Protein AF-A0A1Q8AJT5-F1 (afdb_monomer_lite)

Secondary structure (DSSP, 8-state):
-----SS-----HHHHHHHTSS-TT--SSTTHHHHHHHHHHHTT-------S--------HHHHTS-HHHHHHHHHHHHHHHHHHHSSTT--

pLDDT: mean 90.67, std 10.3, range [48.62, 98.06]

Radius of gyration: 14.26 Å; chains: 1; bounding box: 33×29×38 Å

Foldseek 3Di:
DQFDDDPDDDDDPVLCVVLPHFDVVLVDPACSRVLSSNSSVVVVDDDDDDPDDPDDDDDPVVVVPADPVRVVVSNVVSVVVSCVQPVDDPND

Structure (mmCIF, N/CA/C/O backbone):
data_AF-A0A1Q8AJT5-F1
#
_entry.id   AF-A0A1Q8AJT5-F1
#
loop_
_atom_site.group_PDB
_atom_site.id
_atom_s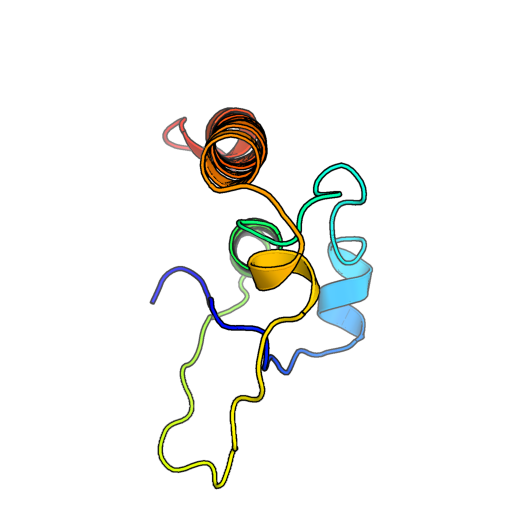ite.type_symbol
_atom_site.label_atom_id
_atom_site.label_alt_id
_atom_site.label_comp_id
_atom_site.label_asym_id
_atom_site.label_entity_id
_atom_site.label_seq_id
_atom_site.pdbx_PDB_ins_code
_atom_site.Cartn_x
_atom_site.Cartn_y
_atom_site.Cartn_z
_atom_site.occupancy
_atom_site.B_iso_or_equiv
_atom_site.auth_seq_id
_atom_site.auth_comp_id
_atom_site.auth_asym_id
_atom_site.auth_atom_id
_atom_site.pdbx_PDB_model_num
ATOM 1 N N . MET A 1 1 ? -3.685 -11.9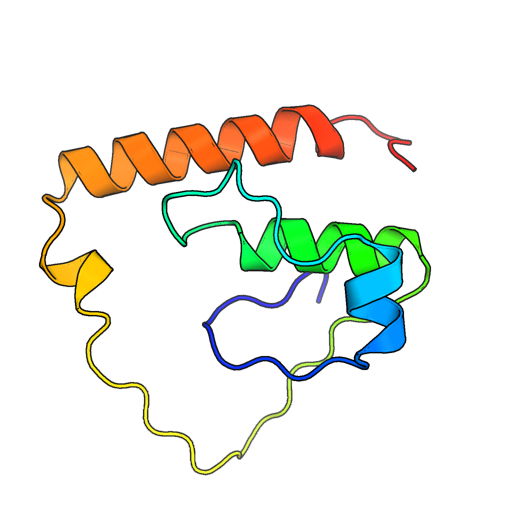42 9.108 1.00 60.09 1 MET A N 1
ATOM 2 C CA . MET A 1 1 ? -3.278 -11.191 7.905 1.00 60.09 1 MET A CA 1
ATOM 3 C C . MET A 1 1 ? -3.229 -9.735 8.300 1.00 60.09 1 MET A C 1
ATOM 5 O O . MET A 1 1 ? -4.247 -9.229 8.758 1.00 60.09 1 MET A O 1
ATOM 9 N N . ASP A 1 2 ? -2.068 -9.100 8.174 1.00 75.50 2 ASP A N 1
ATOM 10 C CA . ASP A 1 2 ? -1.854 -7.746 8.711 1.00 75.50 2 ASP A CA 1
ATOM 11 C C . ASP A 1 2 ? -2.057 -6.651 7.659 1.00 75.50 2 ASP A C 1
ATOM 13 O O . ASP A 1 2 ? -2.291 -5.493 8.009 1.00 75.50 2 ASP A O 1
ATOM 17 N N . ALA A 1 3 ? -2.010 -7.030 6.380 1.00 84.31 3 ALA A N 1
ATOM 18 C CA . ALA A 1 3 ? -2.293 -6.200 5.219 1.00 84.31 3 ALA A CA 1
ATOM 19 C C . ALA A 1 3 ? -2.778 -7.063 4.046 1.00 84.31 3 ALA A C 1
ATOM 21 O O . ALA A 1 3 ? -2.592 -8.283 4.050 1.00 84.31 3 ALA A O 1
ATOM 22 N N . ILE A 1 4 ? -3.392 -6.418 3.052 1.00 86.00 4 ILE A N 1
ATOM 23 C CA . ILE A 1 4 ? -3.702 -7.020 1.754 1.00 86.00 4 ILE A CA 1
ATOM 24 C C . ILE A 1 4 ? -2.700 -6.498 0.721 1.00 86.00 4 ILE A C 1
ATOM 26 O O . ILE A 1 4 ? -2.411 -5.305 0.671 1.00 86.00 4 ILE A O 1
ATOM 30 N N . GLU A 1 5 ? -2.196 -7.410 -0.103 1.00 81.19 5 GLU A N 1
ATOM 31 C CA . GLU A 1 5 ? -1.375 -7.132 -1.279 1.00 81.19 5 GLU A CA 1
ATOM 32 C C . GLU A 1 5 ? -2.059 -7.773 -2.495 1.00 81.19 5 GLU A C 1
ATOM 34 O O . GLU A 1 5 ? -2.703 -8.817 -2.368 1.00 81.19 5 GLU A O 1
ATOM 39 N N . GLY A 1 6 ? -1.924 -7.179 -3.682 1.00 69.56 6 GLY A N 1
ATOM 40 C CA . GLY A 1 6 ? -2.306 -7.863 -4.928 1.00 69.56 6 GLY A CA 1
ATOM 41 C C . GLY A 1 6 ? -3.456 -7.239 -5.716 1.00 69.56 6 GLY A C 1
ATOM 42 O O . GLY A 1 6 ? -4.106 -7.929 -6.499 1.00 69.56 6 GLY A O 1
ATOM 43 N N . TYR A 1 7 ? -3.655 -5.927 -5.574 1.00 70.88 7 TYR A N 1
ATOM 44 C CA . TYR A 1 7 ? -4.375 -5.056 -6.525 1.00 70.88 7 TYR A CA 1
ATOM 45 C C . TYR A 1 7 ? -5.896 -5.241 -6.656 1.00 70.88 7 TYR A C 1
ATOM 47 O O . TYR A 1 7 ? -6.548 -4.359 -7.208 1.00 70.88 7 TYR A O 1
ATOM 55 N N . CYS A 1 8 ? -6.485 -6.322 -6.140 1.00 87.00 8 CYS A N 1
ATOM 56 C CA . CYS A 1 8 ? -7.936 -6.509 -6.092 1.00 87.00 8 CYS A CA 1
ATOM 57 C C . CYS A 1 8 ? -8.425 -6.420 -4.645 1.00 87.00 8 CYS A C 1
ATOM 59 O O . CYS A 1 8 ? -8.342 -7.383 -3.884 1.00 87.00 8 CYS A O 1
ATOM 61 N N . MET A 1 9 ? -8.925 -5.246 -4.263 1.00 90.94 9 MET A N 1
ATOM 62 C CA . MET A 1 9 ? -9.409 -4.968 -2.914 1.00 90.94 9 MET A CA 1
ATOM 63 C C . MET A 1 9 ? -10.815 -4.385 -2.961 1.00 90.94 9 MET A C 1
ATOM 65 O O . MET A 1 9 ? -11.150 -3.615 -3.859 1.00 90.94 9 MET A O 1
ATOM 69 N N . ALA A 1 10 ? -11.605 -4.710 -1.944 1.00 92.81 10 ALA A N 1
ATOM 70 C CA . ALA A 1 10 ? -12.861 -4.043 -1.650 1.00 92.81 10 ALA A CA 1
ATOM 71 C C . ALA A 1 10 ? -12.795 -3.473 -0.231 1.00 92.81 10 ALA A C 1
ATOM 73 O O . ALA A 1 10 ? -12.252 -4.098 0.679 1.00 92.81 10 ALA A O 1
ATOM 74 N N . PHE A 1 11 ? -13.343 -2.279 -0.052 1.00 93.50 11 PHE A N 1
ATOM 75 C CA . PHE A 1 11 ? -13.390 -1.571 1.223 1.00 93.50 11 PHE A CA 1
ATOM 76 C C . PHE A 1 11 ? -14.609 -0.649 1.240 1.00 93.50 11 PHE A C 1
ATOM 78 O O . PHE A 1 11 ? -15.112 -0.248 0.187 1.00 93.50 11 PHE A O 1
ATOM 85 N N . ARG A 1 12 ? -15.102 -0.298 2.434 1.00 95.81 12 ARG A N 1
ATOM 86 C CA . ARG A 1 12 ? -16.161 0.711 2.543 1.00 95.81 12 ARG A CA 1
ATOM 87 C C . ARG A 1 12 ? -15.597 2.063 2.121 1.00 95.81 12 ARG A C 1
ATOM 89 O O . ARG A 1 12 ? -14.503 2.438 2.541 1.00 95.81 12 ARG A O 1
ATOM 96 N N . ARG A 1 13 ? -16.364 2.814 1.329 1.00 97.19 13 ARG A N 1
ATOM 97 C CA . ARG A 1 13 ? -15.978 4.169 0.906 1.00 97.19 13 ARG A CA 1
ATOM 98 C C . ARG A 1 13 ? -15.680 5.066 2.110 1.00 97.19 13 ARG A C 1
ATOM 100 O O . ARG A 1 13 ? -14.645 5.717 2.115 1.00 97.19 13 ARG A O 1
ATOM 107 N N . SER A 1 14 ? -16.537 5.030 3.130 1.00 97.69 14 SER A N 1
ATOM 108 C CA . SER A 1 14 ? -16.375 5.808 4.365 1.00 97.69 14 SER A CA 1
ATOM 109 C C . SER A 1 14 ? -15.035 5.553 5.052 1.00 97.69 14 SER A C 1
ATOM 111 O O . SER A 1 14 ? -14.399 6.487 5.528 1.00 97.69 14 SER A O 1
ATOM 113 N N . ASP A 1 15 ? -14.585 4.298 5.079 1.00 97.00 15 ASP A N 1
ATOM 114 C CA . ASP A 1 15 ? -13.345 3.913 5.756 1.00 97.00 15 ASP A CA 1
ATOM 115 C C . ASP A 1 15 ? -12.134 4.411 4.954 1.00 97.00 15 ASP A C 1
ATOM 117 O O . ASP A 1 15 ? -11.183 4.941 5.527 1.00 97.00 15 ASP A O 1
ATOM 121 N N . ALA A 1 16 ? -12.200 4.322 3.619 1.00 96.38 16 ALA A N 1
ATOM 122 C CA . ALA A 1 16 ? -11.182 4.879 2.732 1.00 96.38 16 ALA A CA 1
ATOM 123 C C . ALA A 1 16 ? -11.103 6.409 2.824 1.00 96.38 16 ALA A C 1
ATOM 125 O O . ALA A 1 16 ? -10.007 6.961 2.898 1.00 96.38 16 ALA A O 1
ATOM 126 N N . GLU A 1 17 ? -12.241 7.100 2.856 1.00 97.38 17 GLU A N 1
ATOM 127 C CA . GLU A 1 17 ? -12.304 8.555 3.030 1.00 97.38 17 GLU A CA 1
ATOM 128 C C . GLU A 1 17 ? -11.757 8.976 4.399 1.00 97.38 17 GLU A C 1
ATOM 130 O O . GLU A 1 17 ? -10.962 9.911 4.476 1.00 97.38 17 GLU A O 1
ATOM 135 N N . ALA A 1 18 ? -12.080 8.236 5.464 1.00 97.19 18 ALA A N 1
ATOM 136 C CA . ALA A 1 18 ? -11.613 8.517 6.821 1.00 97.19 18 ALA A CA 1
ATOM 137 C C . ALA A 1 18 ? -10.087 8.408 6.993 1.00 97.19 18 ALA A C 1
ATOM 139 O O . ALA A 1 18 ? -9.534 9.019 7.909 1.00 97.19 18 ALA A O 1
ATOM 140 N N . VAL A 1 19 ? -9.400 7.646 6.135 1.00 96.25 19 VAL A N 1
ATOM 141 C CA . VAL A 1 19 ? -7.928 7.594 6.099 1.00 96.25 19 VAL A CA 1
ATOM 142 C C . VAL A 1 19 ? -7.317 8.498 5.028 1.00 96.25 19 VAL A C 1
ATOM 144 O O . VAL A 1 19 ? -6.093 8.604 4.976 1.00 96.25 19 VAL A O 1
ATOM 147 N N . GLY A 1 20 ? -8.124 9.151 4.185 1.00 96.69 20 GLY A N 1
ATOM 148 C CA . GLY A 1 20 ? -7.660 10.012 3.091 1.00 96.69 20 GLY A CA 1
ATOM 149 C C . GLY A 1 20 ? -7.275 9.274 1.800 1.00 96.69 20 GLY A C 1
ATOM 150 O O . GLY A 1 20 ? -6.454 9.773 1.037 1.00 96.69 20 GLY A O 1
ATOM 151 N N . GLY A 1 21 ? -7.825 8.084 1.544 1.00 95.56 21 GLY A N 1
ATOM 152 C CA . GLY A 1 21 ? -7.563 7.299 0.330 1.00 95.56 21 GLY A CA 1
ATOM 153 C C . GLY A 1 21 ? -6.145 6.721 0.273 1.00 95.56 21 GLY A C 1
ATOM 154 O O . GLY A 1 21 ? -5.533 6.475 1.305 1.00 95.56 21 GLY A O 1
ATOM 155 N N . PHE A 1 22 ? -5.587 6.475 -0.913 1.00 94.81 22 PHE A N 1
ATOM 156 C CA . PHE A 1 22 ? -4.173 6.082 -1.048 1.00 94.81 22 PHE A CA 1
ATOM 157 C C . PHE A 1 22 ? -3.250 7.292 -0.857 1.00 94.81 22 PHE A C 1
ATOM 159 O O . PHE A 1 22 ? -3.549 8.372 -1.363 1.00 94.81 22 PHE A O 1
ATOM 166 N N . ASP A 1 23 ? -2.115 7.122 -0.168 1.00 95.44 23 ASP A N 1
ATOM 167 C CA . ASP A 1 23 ? -1.152 8.215 0.007 1.00 95.44 23 ASP A CA 1
ATOM 168 C C . ASP A 1 23 ? -0.482 8.542 -1.348 1.00 95.44 23 ASP A C 1
ATOM 170 O O . ASP A 1 23 ? 0.239 7.703 -1.902 1.00 95.44 23 ASP A O 1
ATOM 174 N N . PRO A 1 24 ? -0.654 9.766 -1.888 1.00 95.00 24 PRO A N 1
ATOM 175 C CA . PRO A 1 24 ? -0.104 10.155 -3.186 1.00 95.00 24 PRO A CA 1
ATOM 176 C C . PRO A 1 24 ? 1.434 10.174 -3.230 1.00 95.00 24 PRO A C 1
ATOM 178 O O . PRO A 1 24 ? 2.015 10.306 -4.311 1.00 95.00 24 PRO A O 1
ATOM 181 N N . LYS A 1 25 ? 2.130 10.037 -2.092 1.00 94.62 25 LYS A N 1
ATOM 182 C CA . LYS A 1 25 ? 3.589 9.845 -2.044 1.00 94.62 25 LYS A CA 1
ATOM 183 C C . LYS A 1 25 ? 4.016 8.480 -2.597 1.00 94.62 25 LYS A C 1
ATOM 185 O O . LYS A 1 25 ? 5.150 8.360 -3.074 1.00 94.62 25 LYS A O 1
ATOM 190 N N . PHE A 1 26 ? 3.132 7.481 -2.597 1.00 94.69 26 PHE A N 1
ATOM 191 C CA . PHE A 1 26 ? 3.361 6.169 -3.209 1.00 94.69 26 PHE A CA 1
ATOM 192 C C . PHE A 1 26 ? 3.056 6.221 -4.712 1.00 94.69 26 PHE A C 1
ATOM 194 O O . PHE A 1 26 ? 2.076 5.673 -5.204 1.00 94.69 26 PHE A O 1
ATOM 201 N N . ARG A 1 27 ? 3.914 6.921 -5.466 1.00 91.06 27 ARG A N 1
ATOM 202 C CA . ARG A 1 27 ? 3.771 7.070 -6.930 1.00 91.06 27 ARG A CA 1
ATOM 203 C C . ARG A 1 27 ? 4.004 5.770 -7.694 1.00 91.06 27 ARG A C 1
ATOM 205 O O . ARG A 1 27 ? 3.388 5.545 -8.727 1.00 91.06 27 ARG A O 1
ATOM 212 N N . PHE A 1 28 ? 4.916 4.940 -7.195 1.00 94.12 28 PHE A N 1
ATOM 213 C CA . PHE A 1 28 ? 5.042 3.564 -7.655 1.00 94.12 28 PHE A CA 1
ATOM 214 C C . PHE A 1 28 ? 4.100 2.704 -6.822 1.00 94.12 28 PHE A C 1
ATOM 216 O O . PHE A 1 28 ? 4.001 2.909 -5.615 1.00 94.12 28 PHE A O 1
ATOM 223 N N . TYR A 1 29 ? 3.411 1.771 -7.464 1.00 91.38 29 TYR A N 1
ATOM 224 C CA . TYR A 1 29 ? 2.277 1.073 -6.866 1.00 91.38 29 TYR A CA 1
ATOM 225 C C . TYR A 1 29 ? 2.663 0.178 -5.670 1.00 91.38 29 TYR A C 1
ATOM 227 O O . TYR A 1 29 ? 1.857 -0.023 -4.766 1.00 91.38 29 TYR A O 1
ATOM 235 N N . ARG A 1 30 ? 3.884 -0.379 -5.648 1.00 93.31 30 ARG A N 1
ATOM 236 C CA . ARG A 1 30 ? 4.291 -1.323 -4.596 1.00 93.31 30 ARG A CA 1
ATOM 237 C C . ARG A 1 30 ? 4.259 -0.675 -3.216 1.00 93.31 30 ARG A C 1
ATOM 239 O O . ARG A 1 30 ? 4.732 0.448 -3.059 1.00 93.31 30 ARG A O 1
ATOM 246 N N . ILE A 1 31 ? 3.785 -1.422 -2.216 1.00 95.19 31 ILE A N 1
ATOM 247 C CA . ILE A 1 31 ? 3.633 -1.003 -0.810 1.00 95.19 31 ILE A CA 1
ATOM 248 C C . ILE A 1 31 ? 2.492 0.015 -0.589 1.00 95.19 31 ILE A C 1
ATOM 250 O O . ILE A 1 31 ? 2.133 0.272 0.556 1.00 95.19 31 ILE A O 1
ATOM 254 N N . ALA A 1 32 ? 1.866 0.570 -1.637 1.00 94.62 32 ALA A N 1
ATOM 255 C CA . ALA A 1 32 ? 0.752 1.512 -1.476 1.00 94.62 32 ALA A CA 1
ATOM 256 C C . ALA A 1 32 ? -0.484 0.851 -0.838 1.00 94.62 32 ALA A C 1
ATOM 258 O O . ALA A 1 32 ?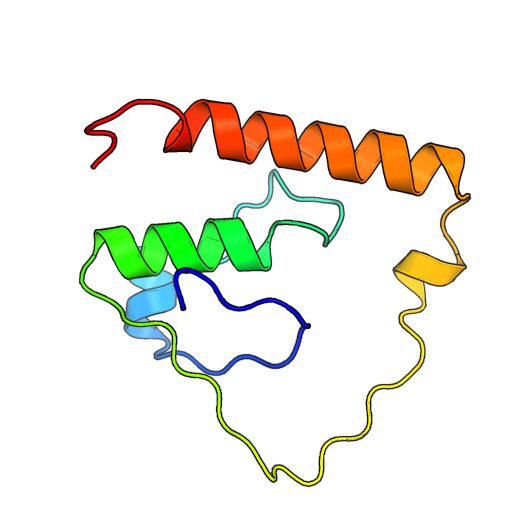 -1.140 1.439 0.019 1.00 94.62 32 ALA A O 1
ATOM 259 N N . ASP A 1 33 ? -0.785 -0.381 -1.244 1.00 93.94 33 ASP A N 1
ATOM 260 C CA . ASP A 1 33 ? -1.855 -1.232 -0.714 1.00 93.94 33 ASP A CA 1
ATOM 261 C C . ASP A 1 33 ? -1.586 -1.690 0.724 1.00 93.94 33 ASP A C 1
ATOM 263 O O . ASP A 1 33 ? -2.488 -1.660 1.568 1.00 93.94 33 ASP A O 1
ATOM 267 N N . ILE A 1 34 ? -0.333 -2.019 1.032 1.00 94.31 34 ILE A N 1
ATOM 268 C CA . ILE A 1 34 ? 0.103 -2.357 2.390 1.00 94.31 34 ILE A CA 1
ATOM 269 C C . ILE A 1 34 ? -0.010 -1.142 3.322 1.00 94.31 34 ILE A C 1
ATOM 271 O O . ILE A 1 34 ? -0.578 -1.255 4.409 1.00 94.31 34 ILE A O 1
ATOM 275 N N . GLU A 1 35 ? 0.476 0.033 2.906 1.00 95.19 35 GLU A N 1
ATOM 276 C CA . GLU A 1 35 ? 0.378 1.264 3.701 1.00 95.19 35 GLU A CA 1
ATOM 277 C C . GLU A 1 35 ? -1.081 1.674 3.935 1.00 95.19 35 GLU A C 1
ATOM 279 O O . GLU A 1 35 ? -1.458 1.987 5.068 1.00 95.19 35 GLU A O 1
ATOM 284 N N . PHE A 1 36 ? -1.918 1.589 2.897 1.00 95.56 36 PHE A N 1
ATOM 285 C CA . PHE A 1 36 ? -3.354 1.831 3.004 1.00 95.56 36 PHE A CA 1
ATOM 286 C C . PHE A 1 36 ? -4.024 0.850 3.978 1.00 95.56 36 PHE A C 1
ATOM 288 O O . PHE A 1 36 ? -4.781 1.273 4.852 1.00 95.56 36 PHE A O 1
ATOM 295 N N . SER A 1 37 ? -3.696 -0.444 3.896 1.00 94.44 37 SER A N 1
ATOM 296 C CA . SER A 1 37 ? -4.217 -1.467 4.813 1.00 94.44 37 SER A CA 1
ATOM 297 C C . SER A 1 37 ? -3.863 -1.171 6.273 1.00 94.44 37 SER A C 1
ATOM 299 O O . SER A 1 37 ? -4.713 -1.316 7.150 1.00 94.44 37 SER A O 1
ATOM 301 N N . PHE A 1 38 ? -2.633 -0.720 6.544 1.00 94.88 38 PHE A N 1
ATOM 302 C CA . PHE A 1 38 ? -2.201 -0.358 7.898 1.00 94.88 38 PHE A CA 1
ATOM 303 C C . PHE A 1 38 ? -2.968 0.853 8.435 1.00 94.88 38 PHE A C 1
ATOM 305 O O . PHE A 1 38 ? -3.421 0.814 9.575 1.00 94.88 38 PHE A O 1
ATOM 312 N N . ARG A 1 39 ? -3.199 1.883 7.612 1.00 95.38 39 ARG A N 1
ATOM 313 C CA . ARG A 1 39 ? -4.030 3.033 8.008 1.00 95.38 39 ARG A CA 1
ATOM 314 C C . ARG A 1 39 ? -5.477 2.658 8.315 1.00 95.38 39 ARG A C 1
ATOM 316 O O . ARG A 1 39 ? -6.073 3.220 9.227 1.00 95.38 39 ARG A O 1
ATOM 323 N N . ILE A 1 40 ? -6.053 1.731 7.554 1.00 95.50 40 ILE 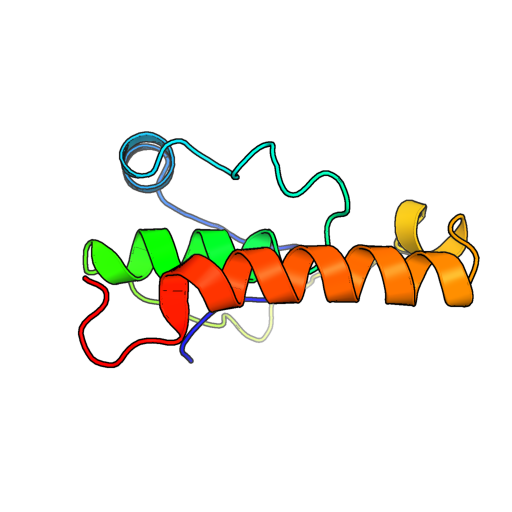A N 1
ATOM 324 C CA . ILE A 1 40 ? -7.401 1.217 7.829 1.00 95.50 40 ILE A CA 1
ATOM 325 C C . ILE A 1 40 ? -7.405 0.413 9.139 1.00 95.50 40 ILE A C 1
ATOM 327 O O . ILE A 1 40 ? -8.326 0.549 9.944 1.00 95.50 40 ILE A O 1
ATOM 331 N N . ARG A 1 41 ? -6.364 -0.392 9.382 1.00 93.62 41 ARG A N 1
ATOM 332 C CA . ARG A 1 41 ? -6.219 -1.205 10.599 1.00 93.62 41 ARG A CA 1
ATOM 333 C C . ARG A 1 41 ? -6.049 -0.373 11.869 1.00 93.62 41 ARG A C 1
ATOM 335 O O . ARG A 1 41 ? -6.681 -0.697 12.866 1.00 93.62 41 ARG A O 1
ATOM 342 N N . ASP A 1 42 ? -5.253 0.690 11.820 1.00 93.56 42 ASP A N 1
ATOM 343 C CA . ASP A 1 42 ? -5.070 1.677 12.903 1.00 93.56 42 ASP A CA 1
ATOM 344 C C . ASP A 1 42 ? -6.427 2.256 13.381 1.00 93.56 42 ASP A C 1
ATOM 346 O O . ASP A 1 42 ? -6.652 2.551 14.549 1.00 93.56 42 ASP A O 1
ATOM 350 N N . ARG A 1 43 ? -7.436 2.267 12.499 1.00 93.25 43 ARG A N 1
ATOM 351 C CA . ARG A 1 43 ? -8.817 2.675 12.816 1.00 93.25 43 ARG A CA 1
ATOM 352 C C . ARG A 1 43 ? -9.757 1.513 13.167 1.00 93.25 43 ARG A C 1
ATOM 354 O O . ARG A 1 43 ? -10.975 1.664 13.091 1.00 93.25 43 ARG A O 1
ATOM 361 N N . GLY A 1 44 ? -9.219 0.347 13.516 1.00 93.38 44 GLY A N 1
ATOM 362 C CA . GLY A 1 44 ? -9.981 -0.855 13.876 1.00 93.38 44 GLY A CA 1
ATOM 363 C C . GLY A 1 44 ? -10.445 -1.710 12.691 1.00 93.38 44 GLY A C 1
ATOM 364 O O . GLY A 1 44 ? -11.188 -2.677 12.879 1.00 93.38 44 GLY A O 1
ATOM 365 N N . GLY A 1 45 ? -10.025 -1.385 11.465 1.00 93.19 45 GLY A N 1
ATOM 366 C CA . GLY A 1 45 ? -10.315 -2.194 10.285 1.00 93.19 45 GLY A CA 1
ATOM 367 C C . GLY A 1 45 ? -9.597 -3.548 10.296 1.00 93.19 45 GLY A C 1
ATOM 368 O O . GLY A 1 45 ? -8.583 -3.746 10.964 1.00 93.19 45 GLY A O 1
ATOM 369 N N . ARG A 1 46 ? -10.115 -4.507 9.522 1.00 91.81 46 ARG A N 1
ATOM 370 C CA . ARG A 1 46 ? -9.553 -5.862 9.416 1.00 91.81 46 ARG A CA 1
ATOM 371 C C . ARG A 1 46 ? -9.263 -6.229 7.967 1.00 91.81 46 ARG A C 1
ATOM 373 O O . ARG A 1 46 ? -10.119 -6.060 7.104 1.00 91.81 46 ARG A O 1
ATOM 380 N N . ALA A 1 47 ? -8.092 -6.812 7.730 1.00 91.06 47 ALA A N 1
ATOM 381 C CA . ALA A 1 47 ? -7.744 -7.425 6.455 1.00 91.06 47 ALA A CA 1
ATOM 382 C C . ALA A 1 47 ? -8.322 -8.849 6.375 1.00 91.06 47 ALA A C 1
ATOM 384 O O . ALA A 1 47 ? -8.070 -9.683 7.249 1.00 91.06 47 ALA A O 1
ATOM 385 N N . VAL A 1 48 ? -9.092 -9.133 5.322 1.00 91.56 48 VAL A N 1
ATOM 386 C CA . VAL A 1 48 ? -9.703 -10.446 5.068 1.00 91.56 48 VAL A CA 1
ATOM 387 C C . VAL A 1 48 ? -9.383 -10.872 3.640 1.00 91.56 48 VAL A C 1
ATOM 389 O O . VAL A 1 48 ? -9.672 -10.141 2.697 1.00 91.56 48 VAL A O 1
ATOM 392 N N . ALA A 1 49 ? -8.792 -12.057 3.486 1.00 90.25 49 ALA A N 1
ATOM 393 C CA . ALA A 1 49 ? -8.568 -12.665 2.181 1.00 90.25 49 ALA A CA 1
ATOM 394 C C . ALA A 1 49 ? -9.803 -13.477 1.774 1.00 90.25 49 ALA A C 1
ATOM 396 O O . ALA A 1 49 ? -10.275 -14.316 2.542 1.00 90.25 49 ALA A O 1
ATOM 397 N N . VAL A 1 50 ? -10.310 -13.235 0.565 1.00 89.62 50 VAL A N 1
ATOM 398 C CA . VAL A 1 50 ? -11.445 -13.971 -0.003 1.00 89.62 50 VAL A CA 1
ATOM 399 C C . VAL A 1 50 ? -10.915 -14.922 -1.070 1.00 89.62 50 VAL A C 1
ATOM 401 O O . VAL A 1 50 ? -10.400 -14.488 -2.099 1.00 89.62 50 VAL A O 1
ATOM 404 N N . ALA A 1 51 ? -11.008 -16.223 -0.803 1.00 89.19 51 ALA A N 1
ATOM 405 C CA . ALA A 1 51 ? -10.575 -17.272 -1.721 1.00 89.19 51 ALA A CA 1
ATOM 406 C C . ALA A 1 51 ? -11.689 -17.664 -2.706 1.00 89.19 51 ALA A C 1
ATOM 408 O O . ALA A 1 51 ? -12.862 -17.373 -2.482 1.00 89.19 51 ALA A O 1
ATOM 409 N N . GLY A 1 52 ? -11.319 -18.353 -3.790 1.00 91.88 52 GLY A N 1
ATOM 410 C CA . GLY A 1 52 ? -12.279 -18.934 -4.739 1.00 91.88 52 GLY A CA 1
ATOM 411 C C . GLY A 1 52 ? -12.987 -17.927 -5.649 1.00 91.88 52 GLY A C 1
ATOM 412 O O . GLY A 1 52 ? -13.959 -18.282 -6.309 1.00 91.88 52 GLY A O 1
ATOM 413 N N . LEU A 1 53 ? -12.519 -16.677 -5.700 1.00 90.25 53 LEU A N 1
ATOM 414 C CA . LEU A 1 53 ? -13.050 -15.696 -6.639 1.00 90.25 53 LEU A CA 1
ATOM 415 C C . LEU A 1 53 ? -12.591 -16.034 -8.069 1.00 90.25 53 LEU A C 1
ATOM 417 O O . LEU A 1 53 ? -11.411 -16.341 -8.260 1.00 90.25 53 LEU A O 1
ATOM 421 N N . PRO A 1 54 ? -13.472 -15.933 -9.082 1.00 93.44 54 PRO A N 1
ATOM 422 C CA . PRO A 1 54 ? -13.140 -16.214 -10.479 1.00 93.44 54 PRO A CA 1
ATOM 423 C C . PRO A 1 54 ? -12.373 -15.038 -11.114 1.00 93.44 54 PRO A C 1
ATOM 425 O O . PRO A 1 54 ? -12.800 -14.455 -12.107 1.00 93.44 54 PRO A O 1
ATOM 428 N N . LEU A 1 55 ? -11.262 -14.632 -10.495 1.00 89.31 55 LEU A N 1
ATOM 429 C CA . LEU A 1 55 ? -10.455 -13.490 -10.918 1.00 89.31 55 LEU A CA 1
ATOM 430 C C . LEU A 1 55 ? -9.307 -13.941 -11.817 1.00 89.31 55 LEU A C 1
ATOM 432 O O . LEU A 1 55 ? -8.599 -14.900 -11.513 1.00 89.31 55 LEU A O 1
ATOM 436 N N . ILE A 1 56 ? -9.076 -13.184 -12.887 1.00 90.62 56 ILE A N 1
ATOM 437 C CA . ILE A 1 56 ? -7.929 -13.353 -13.778 1.00 90.62 56 ILE A CA 1
ATOM 438 C C . ILE A 1 56 ? -6.999 -12.161 -13.568 1.00 90.62 56 ILE A C 1
ATOM 440 O O . ILE A 1 56 ? -7.390 -11.007 -13.748 1.00 90.62 56 ILE A O 1
ATOM 444 N N . LYS A 1 57 ? -5.752 -12.432 -13.180 1.00 88.06 57 LYS A N 1
ATOM 445 C CA . LYS A 1 57 ? -4.722 -11.399 -13.058 1.00 88.06 57 LYS A CA 1
ATOM 446 C C . LYS A 1 57 ? -4.035 -11.217 -14.408 1.00 88.06 57 LYS A C 1
ATOM 448 O O . LYS A 1 57 ? -3.269 -12.074 -14.836 1.00 88.06 57 LYS A O 1
ATOM 453 N N . HIS A 1 58 ? -4.301 -10.090 -15.054 1.00 90.69 58 HIS A N 1
ATOM 454 C CA . HIS A 1 58 ? -3.601 -9.697 -16.273 1.00 90.69 58 HIS A CA 1
ATOM 455 C C . HIS A 1 58 ? -2.199 -9.154 -15.973 1.00 90.69 58 HIS A C 1
ATOM 457 O O . HIS A 1 58 ? -1.855 -8.847 -14.827 1.00 90.69 58 HIS A O 1
ATOM 463 N N . GLU A 1 59 ? -1.397 -9.024 -17.029 1.00 91.62 59 GLU A N 1
ATOM 464 C CA . GLU A 1 59 ? -0.067 -8.429 -16.967 1.00 91.62 59 GLU A CA 1
ATOM 465 C C . GLU A 1 59 ? -0.111 -7.042 -16.315 1.00 91.62 59 GLU A C 1
ATOM 467 O O . GLU A 1 59 ? -0.880 -6.152 -16.698 1.00 91.62 59 GLU A O 1
ATOM 472 N N . HIS A 1 60 ? 0.754 -6.839 -15.326 1.00 91.25 60 HIS A N 1
ATOM 473 C CA . HIS A 1 60 ? 0.883 -5.551 -14.671 1.00 91.25 60 HIS A CA 1
ATOM 474 C C . HIS A 1 60 ? 1.786 -4.644 -15.516 1.00 91.25 60 HIS A C 1
ATOM 476 O O . HIS A 1 60 ? 2.984 -4.537 -15.271 1.00 91.25 60 HIS A O 1
ATOM 482 N N . ARG A 1 61 ? 1.206 -3.954 -16.503 1.00 92.31 61 ARG A N 1
ATOM 483 C CA . ARG A 1 61 ? 1.942 -3.158 -17.511 1.00 92.31 61 ARG A CA 1
ATOM 484 C C . ARG A 1 61 ? 2.973 -2.191 -16.926 1.00 92.31 61 ARG A C 1
ATOM 486 O O . ARG A 1 61 ? 4.071 -2.086 -17.449 1.00 92.31 61 ARG A O 1
ATOM 493 N N . LEU A 1 62 ? 2.654 -1.504 -15.823 1.00 92.00 62 LEU A N 1
ATOM 494 C CA . LEU A 1 62 ? 3.605 -0.596 -15.161 1.00 92.00 62 LEU A CA 1
ATOM 495 C C . LEU A 1 62 ? 4.812 -1.345 -14.573 1.00 92.00 62 LEU A C 1
ATOM 497 O O . LEU A 1 62 ? 5.908 -0.802 -14.534 1.00 92.00 62 LEU A O 1
ATOM 501 N N . TRP A 1 63 ? 4.616 -2.581 -14.115 1.00 92.31 63 TRP A N 1
ATOM 502 C CA . TRP A 1 63 ? 5.712 -3.406 -13.616 1.00 92.31 63 TRP A CA 1
ATOM 503 C C . TRP A 1 63 ? 6.582 -3.791 -14.802 1.00 92.31 63 TRP A C 1
ATOM 505 O O . TRP A 1 63 ? 7.748 -3.413 -14.820 1.00 92.31 63 TRP A O 1
ATOM 515 N N . GLU A 1 64 ? 5.993 -4.399 -15.833 1.00 94.44 64 GLU A N 1
ATOM 516 C CA . GLU A 1 64 ? 6.749 -4.868 -16.997 1.00 94.44 64 GLU A CA 1
ATOM 517 C C . GLU A 1 64 ? 7.471 -3.747 -17.752 1.00 94.44 64 GLU A C 1
ATOM 519 O O . GLU A 1 64 ? 8.634 -3.906 -18.116 1.00 94.44 64 GLU A O 1
ATOM 524 N N . ALA A 1 65 ? 6.867 -2.563 -17.855 1.00 95.56 65 ALA A N 1
ATOM 525 C CA . ALA A 1 65 ? 7.486 -1.394 -18.479 1.00 95.56 65 ALA A CA 1
ATOM 526 C C . ALA A 1 65 ? 8.607 -0.733 -17.648 1.00 95.56 65 ALA A C 1
ATOM 528 O O . ALA A 1 65 ? 9.335 0.107 -18.173 1.00 95.56 65 ALA A O 1
ATOM 529 N N . THR A 1 66 ? 8.755 -1.061 -16.360 1.00 96.62 66 THR A N 1
ATOM 530 C CA . THR A 1 66 ? 9.804 -0.478 -15.504 1.00 96.62 66 THR A CA 1
ATOM 531 C C . THR A 1 66 ? 11.048 -1.378 -15.522 1.00 96.62 66 THR A C 1
ATOM 533 O O . THR A 1 66 ? 10.894 -2.576 -15.311 1.00 96.62 66 THR A O 1
ATOM 536 N N . PRO A 1 67 ? 12.281 -0.877 -15.717 1.00 97.88 67 PRO A N 1
ATOM 537 C CA . PRO A 1 67 ? 13.489 -1.706 -15.633 1.00 97.88 67 PRO A CA 1
ATOM 538 C C . PRO A 1 67 ? 13.689 -2.334 -14.239 1.00 97.88 67 PRO A C 1
ATOM 540 O O . PRO A 1 67 ? 13.348 -1.684 -13.250 1.00 97.88 67 PRO A O 1
ATOM 543 N N . PRO A 1 68 ? 14.274 -3.543 -14.113 1.00 97.44 68 PRO A N 1
ATOM 544 C CA . PRO A 1 68 ? 14.430 -4.226 -12.821 1.00 97.44 68 PRO A CA 1
ATOM 545 C C . PRO A 1 68 ? 15.092 -3.384 -11.721 1.00 97.44 68 PRO A C 1
ATOM 547 O O . PRO A 1 68 ? 14.551 -3.276 -10.624 1.00 97.44 68 PRO A O 1
ATOM 550 N N . GLU A 1 69 ? 16.201 -2.7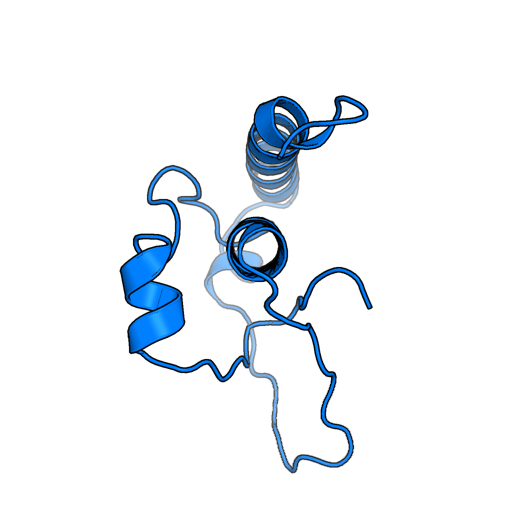09 -12.028 1.00 98.00 69 GLU A N 1
ATOM 551 C CA . GLU A 1 69 ? 16.899 -1.841 -11.069 1.00 98.00 69 GLU A CA 1
ATOM 552 C C . GLU A 1 69 ? 16.014 -0.677 -10.587 1.00 98.00 69 GLU A C 1
ATOM 554 O O . GLU A 1 69 ? 15.973 -0.345 -9.399 1.00 98.00 69 GLU A O 1
ATOM 559 N N . GLU A 1 70 ? 15.231 -0.093 -11.496 1.00 98.06 70 GLU A N 1
ATOM 560 C CA . GLU A 1 70 ? 14.302 0.986 -11.171 1.00 98.06 70 GLU A CA 1
ATOM 561 C C . GLU A 1 70 ? 13.117 0.475 -10.336 1.00 98.06 70 GLU A C 1
ATOM 563 O O . GLU A 1 70 ? 12.707 1.142 -9.382 1.00 98.06 70 GLU A O 1
ATOM 568 N N . ARG A 1 71 ? 12.609 -0.739 -10.612 1.00 96.94 71 ARG A N 1
ATOM 56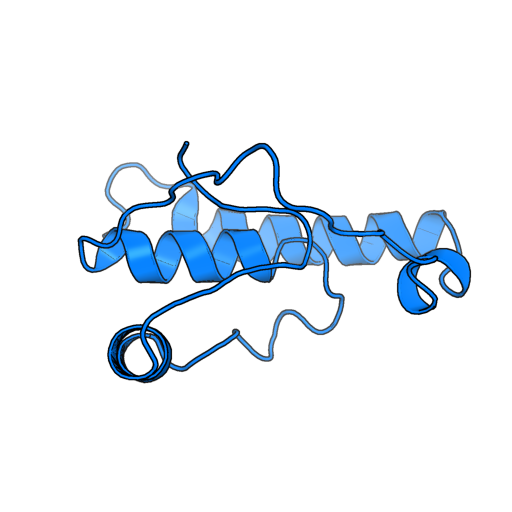9 C CA . ARG A 1 71 ? 11.591 -1.399 -9.770 1.00 96.94 71 ARG A CA 1
ATOM 570 C C . ARG A 1 71 ? 12.095 -1.529 -8.336 1.00 96.94 71 ARG A C 1
ATOM 572 O O . ARG A 1 71 ? 11.359 -1.191 -7.405 1.00 96.94 71 ARG A O 1
ATOM 579 N N . ASP A 1 72 ? 13.333 -1.976 -8.152 1.00 97.12 72 ASP A N 1
ATOM 580 C CA . ASP A 1 72 ? 13.935 -2.165 -6.832 1.00 97.12 72 ASP A CA 1
ATOM 581 C C . ASP A 1 72 ? 14.144 -0.838 -6.109 1.00 97.12 72 ASP A C 1
ATOM 583 O O . ASP A 1 72 ? 13.777 -0.701 -4.937 1.00 97.12 72 ASP A O 1
ATOM 587 N N . ARG A 1 73 ? 14.665 0.174 -6.807 1.00 98.06 73 ARG A N 1
ATOM 588 C CA . ARG A 1 73 ? 14.856 1.518 -6.253 1.00 98.06 73 ARG A CA 1
ATOM 589 C C . ARG A 1 73 ? 13.533 2.136 -5.798 1.00 98.06 73 ARG A C 1
ATOM 591 O O . ARG A 1 73 ? 13.437 2.644 -4.676 1.00 98.06 73 ARG A O 1
ATOM 598 N N . LEU A 1 74 ? 12.496 2.073 -6.635 1.00 97.31 74 LEU A N 1
ATOM 599 C CA . LEU A 1 74 ? 11.167 2.610 -6.331 1.00 97.31 74 LEU A CA 1
ATOM 600 C C . LEU A 1 74 ? 10.480 1.837 -5.198 1.00 97.31 74 LEU A C 1
ATOM 602 O O . LEU A 1 74 ? 9.909 2.457 -4.297 1.00 97.31 74 LEU A O 1
ATOM 606 N N . SER A 1 75 ? 10.580 0.505 -5.206 1.00 95.94 75 SER A N 1
ATOM 607 C CA . SER A 1 75 ? 10.033 -0.358 -4.150 1.00 95.94 75 SER A CA 1
ATOM 608 C C . SER A 1 75 ? 10.708 -0.087 -2.808 1.00 95.94 75 SER A C 1
ATOM 610 O O . SER A 1 75 ? 10.027 0.087 -1.800 1.00 95.94 75 SER A O 1
ATOM 612 N N . ARG A 1 76 ? 12.041 0.036 -2.794 1.00 97.44 76 ARG A N 1
ATOM 613 C CA . ARG A 1 76 ? 12.821 0.342 -1.588 1.00 97.44 76 ARG A CA 1
ATOM 614 C C . ARG A 1 76 ? 12.483 1.719 -1.028 1.00 97.44 76 ARG A C 1
ATOM 616 O O . ARG A 1 76 ? 12.315 1.867 0.179 1.00 97.44 76 ARG A O 1
ATOM 623 N N . ARG A 1 77 ? 12.319 2.723 -1.894 1.00 97.44 77 ARG A N 1
ATOM 624 C CA . ARG A 1 77 ? 11.865 4.058 -1.482 1.00 97.44 77 ARG A CA 1
ATOM 625 C C . ARG A 1 77 ? 10.506 3.994 -0.784 1.00 97.44 77 ARG A C 1
ATOM 627 O O . ARG A 1 77 ? 10.332 4.621 0.257 1.00 97.44 77 ARG A O 1
ATOM 634 N N . ASN A 1 78 ? 9.553 3.253 -1.342 1.00 97.19 78 ASN A N 1
ATOM 635 C CA . ASN A 1 78 ? 8.230 3.097 -0.739 1.00 97.19 78 ASN A CA 1
ATOM 636 C C . ASN A 1 78 ? 8.282 2.297 0.572 1.00 97.19 78 ASN A C 1
ATOM 638 O O . ASN A 1 78 ? 7.603 2.662 1.529 1.00 97.19 78 ASN A O 1
ATOM 642 N N . LEU A 1 79 ? 9.131 1.269 0.651 1.00 96.12 79 LEU A N 1
ATOM 643 C CA . LEU A 1 79 ? 9.371 0.524 1.885 1.00 96.12 79 LEU A CA 1
ATOM 644 C C . LEU A 1 79 ? 9.902 1.435 2.998 1.00 96.12 79 LEU A C 1
ATOM 646 O O . LEU A 1 79 ? 9.385 1.384 4.107 1.00 96.12 79 LEU A O 1
ATOM 650 N N . TYR A 1 80 ? 10.879 2.305 2.720 1.00 96.38 80 TYR A N 1
ATOM 651 C CA . TYR A 1 80 ? 11.370 3.243 3.735 1.00 96.38 80 TYR A CA 1
ATOM 652 C C . TYR A 1 80 ? 10.283 4.208 4.208 1.00 96.38 80 TYR A C 1
ATOM 654 O O . TYR A 1 80 ? 10.133 4.380 5.410 1.00 96.38 80 TYR A O 1
ATOM 662 N N . ARG A 1 81 ? 9.447 4.741 3.304 1.00 95.44 81 ARG A N 1
ATOM 663 C CA . ARG A 1 81 ? 8.289 5.570 3.699 1.00 95.44 81 ARG A CA 1
ATOM 664 C C . ARG A 1 81 ? 7.339 4.828 4.638 1.00 95.44 81 ARG A C 1
ATOM 666 O O . ARG A 1 81 ? 6.865 5.404 5.612 1.00 95.44 81 ARG A O 1
ATOM 673 N N . PHE A 1 82 ? 7.055 3.563 4.334 1.00 95.56 82 PHE A N 1
ATOM 674 C CA . PHE A 1 82 ? 6.232 2.712 5.185 1.00 95.56 82 PHE A CA 1
ATOM 675 C C . PHE A 1 82 ? 6.891 2.497 6.557 1.00 95.56 82 PHE A C 1
ATOM 677 O O . PHE A 1 82 ? 6.259 2.713 7.588 1.00 95.56 82 PHE A O 1
ATOM 684 N N . LEU A 1 83 ? 8.174 2.131 6.584 1.00 95.06 83 LEU A N 1
ATOM 685 C CA . LEU A 1 83 ? 8.909 1.883 7.824 1.00 95.06 83 LEU A CA 1
ATOM 686 C C . LEU A 1 83 ? 9.051 3.146 8.682 1.00 95.06 83 LEU A C 1
ATOM 688 O O . LEU A 1 83 ? 8.907 3.062 9.896 1.00 95.06 83 LEU A O 1
ATOM 692 N N . ASP A 1 84 ? 9.269 4.317 8.090 1.00 93.81 84 ASP A N 1
ATOM 693 C CA . ASP A 1 84 ? 9.356 5.581 8.832 1.00 93.81 84 ASP A CA 1
ATOM 694 C C . ASP A 1 84 ? 8.092 5.852 9.661 1.00 93.81 84 ASP A C 1
ATOM 696 O O . ASP A 1 84 ? 8.172 6.414 10.754 1.00 93.81 84 ASP A O 1
ATOM 700 N N . ARG A 1 85 ? 6.933 5.400 9.168 1.00 91.88 85 ARG A N 1
ATOM 701 C CA . ARG A 1 85 ? 5.649 5.511 9.862 1.00 91.88 85 ARG A CA 1
ATOM 702 C C . ARG A 1 85 ? 5.398 4.369 10.849 1.00 91.88 85 ARG A C 1
ATOM 704 O O . ARG A 1 85 ? 4.916 4.625 11.946 1.00 91.88 85 ARG A O 1
ATOM 711 N N . TRP A 1 86 ? 5.720 3.130 10.474 1.00 91.50 86 TRP A N 1
ATOM 712 C CA . TRP A 1 86 ? 5.220 1.930 11.164 1.00 91.50 86 TRP A CA 1
ATOM 713 C C . TRP A 1 86 ? 6.289 1.087 11.884 1.00 91.50 86 TRP A C 1
ATOM 715 O O . TRP A 1 86 ? 5.953 0.087 12.509 1.00 91.50 86 TRP A O 1
ATOM 725 N N . ARG A 1 87 ? 7.580 1.450 11.826 1.00 87.00 87 ARG A N 1
ATOM 726 C CA . ARG A 1 87 ? 8.685 0.664 12.425 1.00 87.00 87 ARG A CA 1
ATOM 727 C C . ARG A 1 87 ? 8.762 0.748 13.956 1.00 87.00 87 ARG A C 1
ATOM 729 O O . ARG A 1 87 ? 9.415 -0.096 14.563 1.00 87.00 87 ARG A O 1
ATOM 736 N N . LYS A 1 88 ? 8.182 1.768 14.598 1.00 76.81 88 LYS A N 1
ATOM 737 C CA . LYS A 1 88 ? 8.285 1.935 16.061 1.00 76.81 88 LYS A CA 1
ATOM 738 C C . LYS A 1 88 ? 7.218 1.100 16.790 1.00 76.81 88 LYS A C 1
ATOM 740 O O . LYS A 1 88 ? 6.064 1.137 16.367 1.00 76.81 88 LYS A O 1
ATOM 745 N N . PRO A 1 89 ? 7.553 0.417 17.905 1.00 52.38 89 PRO A N 1
ATOM 746 C CA . PRO A 1 89 ? 6.540 -0.174 18.775 1.00 52.38 89 PRO A CA 1
ATOM 747 C C . PRO A 1 89 ? 5.676 0.957 19.348 1.00 52.38 89 PRO A C 1
ATOM 749 O O . PRO A 1 89 ? 6.215 1.880 19.958 1.00 52.38 89 PRO A O 1
ATOM 752 N N . GLY A 1 90 ? 4.364 0.919 19.113 1.00 55.81 90 GLY A N 1
ATOM 753 C CA . GLY A 1 90 ? 3.435 1.957 19.575 1.00 55.81 90 GLY A CA 1
ATOM 754 C C . GLY A 1 90 ? 3.278 3.166 18.645 1.00 55.81 90 GLY A C 1
ATOM 755 O O . GLY A 1 90 ? 2.792 4.202 19.092 1.00 55.81 90 GLY A O 1
ATOM 756 N N . ALA A 1 91 ? 3.666 3.064 17.365 1.00 48.62 91 ALA A N 1
ATOM 757 C CA . ALA A 1 91 ? 2.951 3.844 16.348 1.00 48.62 91 ALA A CA 1
ATOM 758 C C . ALA A 1 91 ? 1.449 3.502 16.469 1.00 48.62 91 ALA A C 1
ATOM 760 O O . ALA A 1 91 ? 1.181 2.329 16.745 1.00 48.62 91 ALA A O 1
ATOM 761 N N . PRO A 1 92 ? 0.542 4.498 16.366 1.00 52.88 92 PRO A N 1
ATOM 762 C CA . PRO A 1 92 ? -0.875 4.329 16.692 1.00 52.88 92 PRO A CA 1
ATOM 763 C C . PRO A 1 92 ? -1.474 3.058 16.072 1.00 52.88 92 PRO A C 1
ATOM 765 O O . PRO A 1 92 ? -1.073 2.702 14.932 1.00 52.88 92 PRO A O 1
#

Sequence (92 aa):
MDAIEGYCMAFRRSDAEAVGGFDPKFRFYRIADIEFSFRIRDRGGRAVAVAGLPLIKHEHRLWEATPPEERDRLSRRNLYRFLDRWRKPGAP